Protein AF-A0A4Y2JSK6-F1 (afdb_monomer)

Nearest PDB structures (foldseek):
  2aze-assembly1_A  TM=5.749E-01  e=2.952E+00  Homo sapiens
  5tuv-assembly3_D  TM=6.558E-01  e=5.824E+00  Homo sapiens
  4d3h-assembly1_B  TM=2.217E-01  e=1.801E+00  Staphylococcus aureus

Structure (mmCIF, N/CA/C/O backbone):
data_AF-A0A4Y2JSK6-F1
#
_entry.id   AF-A0A4Y2JSK6-F1
#
loop_
_atom_site.group_PDB
_atom_site.id
_atom_site.type_symbol
_atom_site.label_atom_id
_atom_site.label_alt_id
_atom_site.label_comp_id
_atom_site.label_asym_id
_atom_site.label_entity_id
_atom_site.label_seq_id
_atom_site.pdbx_PDB_ins_code
_atom_site.Cartn_x
_atom_site.Cartn_y
_atom_site.Cartn_z
_atom_site.occupancy
_atom_site.B_iso_or_equiv
_atom_site.auth_seq_id
_atom_site.auth_comp_id
_atom_site.auth_asym_id
_atom_site.auth_atom_id
_atom_site.pdbx_PDB_model_num
ATOM 1 N N . MET A 1 1 ? -7.598 -7.785 37.582 1.00 74.69 1 MET A N 1
ATOM 2 C CA . MET A 1 1 ? -8.181 -8.513 36.433 1.00 74.69 1 MET A CA 1
ATOM 3 C C . MET A 1 1 ? -7.848 -7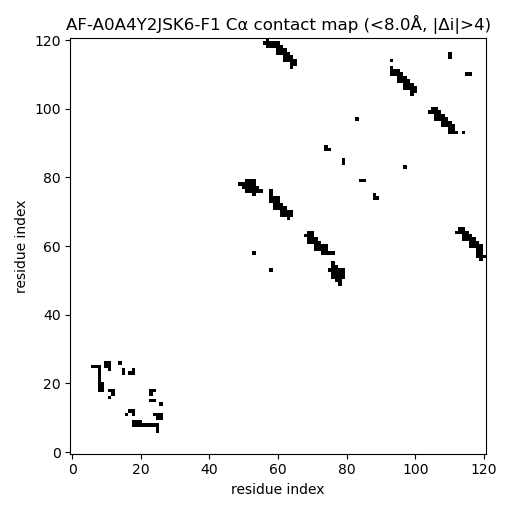.720 35.182 1.00 74.69 1 MET A C 1
ATOM 5 O O . MET A 1 1 ? -7.881 -6.502 35.267 1.00 74.69 1 MET A O 1
ATOM 9 N N . SER A 1 2 ? -7.473 -8.368 34.081 1.00 88.44 2 SER A N 1
ATOM 10 C CA . SER A 1 2 ? -7.207 -7.707 32.796 1.00 88.44 2 SER A CA 1
ATOM 11 C C . SER A 1 2 ? -8.174 -8.226 31.736 1.00 88.44 2 SER A C 1
ATOM 13 O O . SER A 1 2 ? -8.685 -9.341 31.845 1.00 88.44 2 SER A O 1
ATOM 15 N N . PHE A 1 3 ? -8.458 -7.400 30.737 1.00 93.25 3 PHE A N 1
ATOM 16 C CA . PHE A 1 3 ? -9.331 -7.730 29.615 1.00 93.25 3 PHE A CA 1
ATOM 17 C C . PHE A 1 3 ? -8.880 -6.948 28.377 1.00 93.25 3 PHE A C 1
ATOM 19 O O . PHE 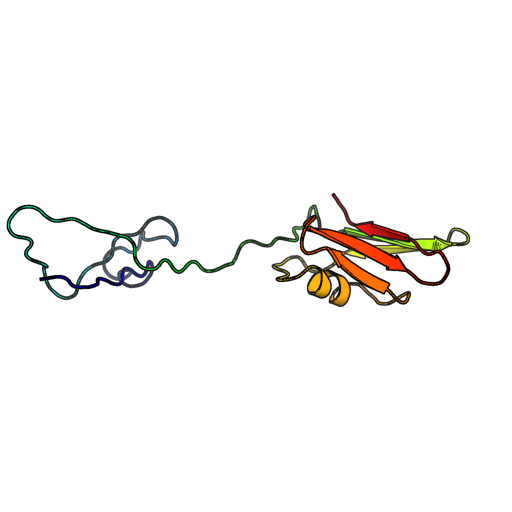A 1 3 ? -8.047 -6.046 28.472 1.00 93.25 3 PHE A O 1
ATOM 26 N N . TYR A 1 4 ? -9.431 -7.307 27.221 1.00 94.44 4 TYR A N 1
ATOM 27 C CA . TYR A 1 4 ? -9.135 -6.664 25.946 1.00 94.44 4 TYR A CA 1
ATOM 28 C C . TYR A 1 4 ? -10.376 -5.949 25.423 1.00 94.44 4 TYR A C 1
ATOM 30 O O . TYR A 1 4 ? -11.494 -6.441 25.576 1.00 94.44 4 TYR A O 1
ATOM 38 N N . ILE A 1 5 ? -10.159 -4.805 24.780 1.00 93.81 5 ILE A N 1
ATOM 39 C CA . ILE A 1 5 ? -11.175 -4.096 24.005 1.00 93.81 5 ILE A CA 1
ATOM 40 C C . ILE A 1 5 ? -10.680 -4.029 22.563 1.00 93.81 5 ILE A C 1
ATOM 42 O O . ILE A 1 5 ? -9.536 -3.650 22.316 1.00 93.81 5 ILE A O 1
ATOM 46 N N . THR A 1 6 ? -11.547 -4.370 21.613 1.00 94.19 6 THR A N 1
ATOM 47 C CA . THR A 1 6 ? -11.313 -4.121 20.188 1.00 94.19 6 THR A CA 1
ATOM 48 C C . THR A 1 6 ? -12.045 -2.848 19.787 1.00 94.19 6 THR A C 1
ATOM 50 O O . THR A 1 6 ? -13.257 -2.751 19.970 1.00 94.19 6 THR A O 1
ATOM 53 N N . CYS A 1 7 ? -11.314 -1.888 19.223 1.00 93.94 7 CYS A N 1
ATOM 54 C CA . CYS A 1 7 ? -11.847 -0.589 18.816 1.00 93.94 7 CYS A CA 1
ATOM 55 C C . CYS A 1 7 ? -11.748 -0.426 17.288 1.00 93.94 7 CYS A C 1
ATOM 57 O O . CYS A 1 7 ? -10.797 0.188 16.810 1.00 93.94 7 CYS A O 1
ATOM 59 N N . PRO A 1 8 ? -12.660 -1.014 16.492 1.00 93.56 8 PRO A N 1
ATOM 60 C CA . PRO A 1 8 ? -12.685 -0.786 15.050 1.00 93.56 8 PRO A CA 1
ATOM 61 C C . PRO A 1 8 ? -13.227 0.617 14.740 1.00 93.56 8 PRO A C 1
ATOM 63 O O . PRO A 1 8 ? -14.14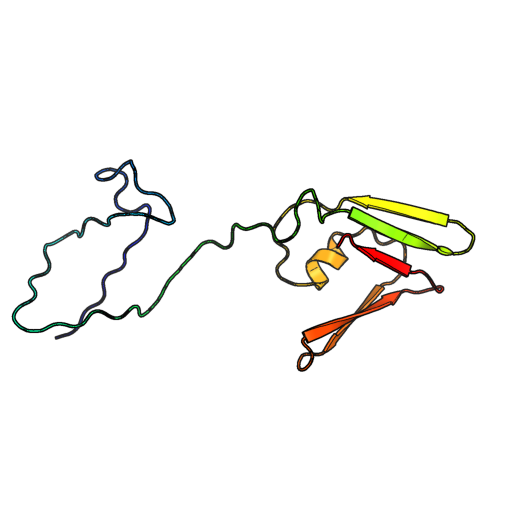1 1.101 15.415 1.00 93.56 8 PRO A O 1
ATOM 66 N N . SER A 1 9 ? -12.684 1.264 13.706 1.00 92.94 9 SER A N 1
ATOM 67 C CA . SER A 1 9 ? -13.055 2.636 13.330 1.00 92.94 9 SER A CA 1
ATOM 68 C C . SER A 1 9 ? -14.467 2.756 12.750 1.00 92.94 9 SER A C 1
ATOM 70 O O . SER A 1 9 ? -15.118 3.787 12.912 1.00 92.94 9 SER A O 1
ATOM 72 N N . ASP A 1 10 ? -14.962 1.698 12.112 1.00 92.31 10 ASP A N 1
ATOM 73 C CA . ASP A 1 10 ? -16.275 1.618 11.467 1.00 92.31 10 ASP A CA 1
ATOM 74 C C . ASP A 1 10 ? -17.363 0.982 12.352 1.00 92.31 10 ASP A C 1
ATOM 76 O O . ASP A 1 10 ? -18.552 1.102 12.059 1.00 92.31 10 ASP A O 1
ATOM 80 N N . GLY A 1 11 ? -16.995 0.366 13.479 1.00 92.75 11 GLY A N 1
ATOM 81 C CA . GLY A 1 11 ? -17.924 -0.387 14.332 1.00 92.75 11 GLY A CA 1
ATOM 82 C C . GLY A 1 11 ? -18.924 0.455 15.129 1.00 92.75 11 GLY A C 1
ATOM 83 O O . GLY A 1 11 ? -19.617 -0.068 15.997 1.00 92.75 11 GLY A O 1
ATOM 84 N N . SER A 1 12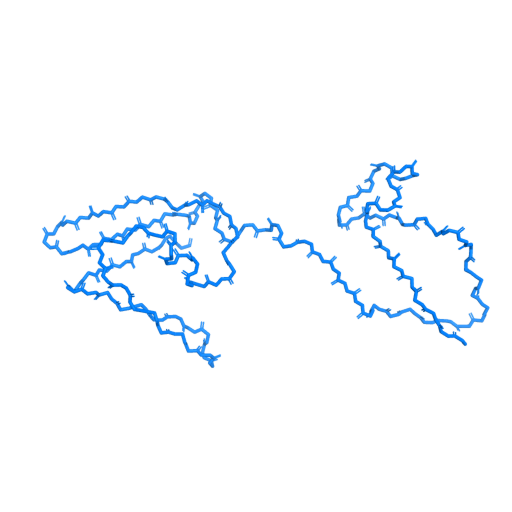 ? -18.984 1.768 14.915 1.00 95.69 12 SER A N 1
ATOM 85 C CA . SER A 1 12 ? -19.923 2.662 15.605 1.00 95.69 12 SER A CA 1
ATOM 86 C C . SER A 1 12 ? -20.497 3.748 14.704 1.00 95.69 12 SER A C 1
ATOM 88 O O . SER A 1 12 ? -20.993 4.742 15.221 1.00 95.69 12 SER A O 1
ATOM 90 N N . LEU A 1 13 ? -20.486 3.555 13.381 1.00 95.06 13 LEU A N 1
ATOM 91 C CA . LEU A 1 13 ? -21.009 4.533 12.416 1.00 95.06 13 LEU A CA 1
ATOM 92 C C . LEU A 1 13 ? -22.497 4.867 12.617 1.00 95.06 13 LEU A C 1
ATOM 94 O O . LEU A 1 13 ? -22.907 5.984 12.326 1.00 95.06 13 LEU A O 1
ATOM 98 N N . ASP A 1 14 ? -23.286 3.953 13.188 1.00 95.62 14 ASP A N 1
ATOM 99 C CA . ASP A 1 14 ? -24.693 4.214 13.535 1.00 95.62 14 ASP A CA 1
ATOM 100 C C . ASP A 1 14 ? -24.857 5.243 14.673 1.00 95.62 14 ASP A C 1
ATOM 102 O O . ASP A 1 14 ? -25.911 5.863 14.807 1.00 95.62 14 ASP A O 1
ATOM 106 N N . PHE A 1 15 ? -23.829 5.416 15.514 1.00 94.75 15 PHE A N 1
ATOM 107 C CA . PHE A 1 15 ? -23.834 6.324 16.672 1.00 94.75 15 PHE A CA 1
ATOM 108 C C . PHE A 1 15 ? -22.885 7.516 16.504 1.00 94.75 15 PHE A C 1
ATOM 110 O O . PHE A 1 15 ? -23.148 8.579 17.059 1.00 94.75 15 PHE A O 1
ATOM 117 N N . HIS A 1 16 ? -21.817 7.328 15.731 1.00 95.25 16 HIS A N 1
ATOM 118 C CA . HIS A 1 16 ? -20.792 8.305 15.379 1.00 95.25 16 HIS A CA 1
ATOM 119 C C . HIS A 1 16 ? -20.585 8.308 13.855 1.00 95.25 16 HIS A C 1
ATOM 121 O O . HIS A 1 16 ? -19.583 7.771 13.365 1.00 95.25 16 HIS A O 1
ATOM 127 N N . PRO A 1 17 ? -21.537 8.859 13.072 1.00 95.69 17 PRO A N 1
ATOM 128 C CA . PRO A 1 17 ? -21.450 8.879 11.609 1.00 95.69 17 PRO A CA 1
ATOM 129 C C . PRO A 1 17 ? -20.240 9.656 11.069 1.00 95.69 17 PRO A C 1
ATOM 131 O O . PRO A 1 17 ? -19.851 9.479 9.918 1.00 95.69 17 PRO A O 1
ATOM 134 N N . GLU A 1 18 ? -19.653 10.529 11.888 1.00 96.81 18 GLU A N 1
ATOM 135 C CA . GLU A 1 18 ? -18.465 11.329 11.593 1.00 96.81 18 GLU A CA 1
ATOM 136 C C . GLU A 1 18 ? -17.141 10.563 11.717 1.00 96.81 18 GLU A C 1
ATOM 138 O O . GLU A 1 18 ? -16.092 11.110 11.366 1.00 96.81 18 GLU A O 1
ATOM 143 N N . ASN A 1 19 ? -17.165 9.325 12.224 1.00 96.31 19 ASN A N 1
ATOM 144 C CA . ASN A 1 19 ? -15.958 8.525 12.385 1.00 96.31 19 ASN A CA 1
ATOM 145 C C . ASN A 1 19 ? -15.201 8.385 11.057 1.00 96.31 19 ASN A C 1
ATOM 147 O O . ASN A 1 19 ? -15.755 8.069 10.003 1.00 96.31 19 ASN A O 1
ATOM 151 N N . THR A 1 20 ? -13.887 8.558 11.135 1.00 91.88 20 THR A N 1
ATOM 152 C CA . THR A 1 20 ? -12.950 8.319 10.036 1.00 91.88 20 THR A CA 1
ATOM 153 C C . THR A 1 20 ? -11.968 7.220 10.424 1.00 91.88 20 THR A C 1
ATOM 155 O O . THR A 1 20 ? -11.843 6.857 11.592 1.00 91.88 20 THR A O 1
ATOM 158 N N . LEU A 1 21 ? -11.195 6.718 9.459 1.00 88.19 21 LEU A N 1
ATOM 159 C CA . LEU A 1 21 ? -10.169 5.708 9.733 1.00 88.19 21 LEU A CA 1
ATOM 160 C C . LEU A 1 21 ? -9.137 6.161 10.786 1.00 88.19 21 LEU A C 1
ATOM 162 O O . LEU A 1 21 ? -8.651 5.340 11.558 1.00 88.19 21 LEU A O 1
ATOM 166 N N . SER A 1 22 ? -8.793 7.452 10.814 1.00 88.75 22 SER A N 1
ATOM 167 C CA . SER A 1 22 ? -7.751 8.015 11.685 1.00 88.75 22 SER A CA 1
ATOM 168 C C . SER A 1 22 ? -8.281 8.735 12.927 1.00 88.75 22 SER A C 1
ATOM 170 O O . SER A 1 22 ? -7.489 9.122 13.782 1.00 88.75 22 SER A O 1
ATOM 172 N N . HIS A 1 23 ? -9.591 8.958 13.022 1.00 93.19 23 HIS A N 1
ATOM 173 C CA . HIS A 1 23 ? -10.220 9.654 14.141 1.00 93.19 23 HIS A CA 1
ATOM 174 C C . HIS A 1 23 ? -11.627 9.105 14.345 1.00 93.19 23 HIS A C 1
ATOM 176 O O . HIS A 1 23 ? -12.499 9.337 13.505 1.00 93.19 23 HIS A O 1
ATOM 182 N N . TYR A 1 24 ? -11.823 8.353 15.425 1.00 95.06 24 TYR A N 1
ATOM 183 C CA . TYR A 1 24 ? -13.074 7.656 15.681 1.00 95.06 24 TYR A CA 1
ATOM 184 C C . TYR A 1 24 ? -13.327 7.436 17.173 1.00 95.06 24 TYR A C 1
ATOM 186 O O . TYR A 1 24 ? -12.396 7.373 17.979 1.00 95.06 24 TYR A O 1
ATOM 194 N N . PHE A 1 25 ? -14.601 7.252 17.506 1.00 95.50 25 PHE A N 1
ATOM 195 C CA . PHE A 1 25 ? -15.073 6.764 18.797 1.00 95.50 25 PHE A CA 1
ATOM 196 C C . PHE A 1 25 ? -15.721 5.386 18.629 1.00 95.50 25 PHE A C 1
ATOM 198 O O . PHE A 1 25 ? -16.498 5.168 17.698 1.00 95.50 25 PHE A O 1
ATOM 205 N N . THR A 1 26 ? -15.428 4.454 19.538 1.00 94.38 26 THR A N 1
ATOM 206 C CA . THR A 1 26 ? -16.060 3.126 19.567 1.00 94.38 26 THR A CA 1
ATOM 207 C C . THR A 1 26 ? -17.042 3.048 20.732 1.00 94.38 26 THR A C 1
ATOM 209 O O . THR A 1 26 ? -16.668 3.229 21.892 1.00 94.38 26 THR A O 1
ATOM 212 N N . LYS A 1 27 ? -18.300 2.722 20.437 1.00 94.19 27 LYS A N 1
ATOM 213 C CA . LYS A 1 27 ? -19.319 2.405 21.434 1.00 94.19 27 LYS A CA 1
ATOM 214 C C . LYS A 1 27 ? -19.166 0.957 21.892 1.00 94.19 27 LYS A C 1
ATOM 216 O O . LYS A 1 27 ? -19.309 0.028 21.102 1.00 94.19 27 LYS A O 1
ATOM 221 N N . LEU A 1 28 ? -18.922 0.767 23.185 1.00 93.88 28 LEU A N 1
ATOM 222 C CA . LEU A 1 28 ? -18.841 -0.564 23.783 1.00 93.88 28 LEU A CA 1
ATOM 223 C C . LEU A 1 28 ? -20.244 -1.162 23.998 1.00 93.88 28 LEU A C 1
ATOM 225 O O . LEU A 1 28 ? -21.178 -0.419 24.313 1.00 93.88 28 LEU A O 1
ATOM 229 N N . PRO A 1 29 ? -20.410 -2.494 23.871 1.00 91.88 29 PRO A N 1
ATOM 230 C CA . PRO A 1 29 ? -21.699 -3.158 24.087 1.00 91.88 29 PRO A CA 1
ATOM 231 C C . PRO A 1 29 ? -22.169 -3.080 25.546 1.00 91.88 29 PRO A C 1
ATOM 233 O O . PRO A 1 29 ? -23.369 -3.063 25.809 1.00 91.88 29 PRO A O 1
ATOM 236 N N . SER A 1 30 ? -21.230 -3.003 26.489 1.00 92.50 30 SER A N 1
ATOM 237 C CA . SER A 1 30 ? -21.491 -2.812 27.913 1.00 92.50 30 SER A CA 1
ATOM 238 C C . SER A 1 30 ? -20.508 -1.799 28.502 1.00 92.50 30 SER A C 1
ATOM 240 O O . SER A 1 30 ? -19.350 -1.765 28.071 1.00 92.50 30 SER A O 1
ATOM 242 N N . PRO A 1 31 ? -20.922 -1.007 29.506 1.00 92.12 31 PRO A N 1
ATOM 243 C CA . PRO A 1 31 ? -20.001 -0.178 30.270 1.00 92.12 31 PRO A CA 1
ATOM 244 C C . PRO A 1 31 ? -18.906 -1.027 30.915 1.00 92.12 31 PRO A C 1
ATOM 246 O O . PRO A 1 31 ? -19.159 -2.141 31.377 1.00 92.12 31 PRO A O 1
ATOM 249 N N . VAL A 1 32 ? -17.697 -0.483 30.954 1.00 91.81 32 VAL A N 1
ATOM 250 C CA . VAL A 1 32 ? -16.565 -1.075 31.663 1.00 91.81 32 VAL A CA 1
ATOM 251 C C . VAL A 1 32 ? -16.367 -0.274 32.940 1.00 91.81 32 VAL A C 1
ATOM 253 O O . VAL A 1 32 ? -16.139 0.932 32.875 1.00 91.81 32 VAL A O 1
ATOM 256 N N . ASP A 1 33 ? -16.467 -0.942 34.084 1.00 92.00 33 ASP A N 1
ATOM 257 C CA . ASP A 1 33 ? -16.231 -0.324 35.386 1.00 92.00 33 ASP A CA 1
ATOM 258 C C . ASP A 1 33 ? -14.768 -0.534 35.799 1.00 92.00 33 ASP A C 1
ATOM 260 O O . ASP A 1 33 ? -14.308 -1.669 35.959 1.00 92.00 33 ASP A O 1
ATOM 264 N N . LEU A 1 34 ? -14.019 0.564 35.910 1.00 92.00 34 LEU A N 1
ATOM 265 C CA . LEU A 1 34 ? -12.604 0.571 36.273 1.00 92.00 34 LEU A CA 1
ATOM 266 C C . LEU A 1 34 ? -12.453 1.192 37.663 1.00 92.00 34 LEU A C 1
ATOM 268 O O . LEU A 1 34 ? -12.484 2.4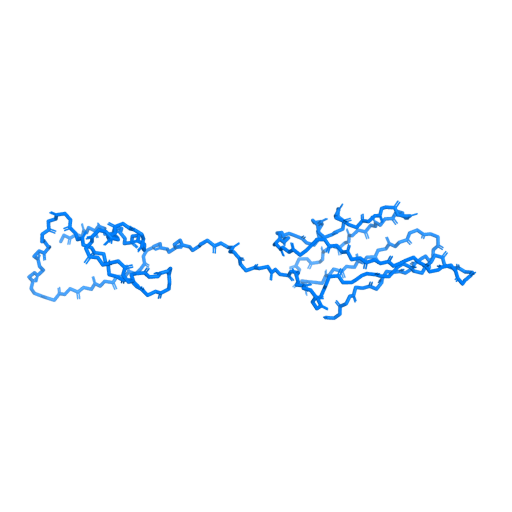11 37.823 1.00 92.00 34 LEU A O 1
ATOM 272 N N . THR A 1 35 ? -12.274 0.347 38.676 1.00 91.81 35 THR A N 1
ATOM 273 C CA . THR A 1 35 ? -12.091 0.776 40.068 1.00 91.81 35 THR A CA 1
ATOM 274 C C . THR A 1 35 ? -10.610 0.913 40.421 1.00 91.81 35 THR A C 1
ATOM 276 O O . THR A 1 35 ? -9.849 -0.035 40.226 1.00 91.81 35 THR A O 1
ATOM 279 N N . GLY A 1 36 ? -10.217 2.034 41.033 1.00 92.12 36 GLY A N 1
ATOM 280 C CA . GLY A 1 36 ? -8.835 2.282 41.461 1.00 92.12 36 GLY A CA 1
ATOM 281 C C . GLY A 1 36 ? -7.932 2.775 40.327 1.00 92.12 36 GLY A C 1
ATOM 282 O O . GLY A 1 36 ? -8.401 3.411 39.385 1.00 92.12 36 GLY A O 1
ATOM 283 N N . GLU A 1 37 ? -6.632 2.509 40.438 1.00 94.62 37 GLU A N 1
ATOM 284 C CA . GLU A 1 37 ? -5.662 2.840 39.391 1.00 94.62 37 GLU A CA 1
ATOM 285 C C . GLU A 1 37 ? -5.658 1.766 38.304 1.00 94.62 37 GLU A C 1
ATOM 287 O O . GLU A 1 37 ? -5.682 0.565 38.582 1.00 94.62 37 GLU A O 1
ATOM 292 N N . TRP A 1 38 ? -5.623 2.210 37.053 1.00 94.31 38 TRP A N 1
ATOM 293 C CA . TRP A 1 38 ? -5.628 1.343 35.887 1.00 94.31 38 TRP A CA 1
ATOM 294 C C . TRP A 1 38 ? -4.634 1.845 34.845 1.00 94.31 38 TRP A C 1
ATOM 296 O O . TRP A 1 38 ? -4.306 3.029 34.783 1.00 94.31 38 TRP A O 1
ATOM 306 N N . GLU A 1 39 ? -4.177 0.922 34.006 1.00 95.06 39 GLU A N 1
ATOM 307 C CA . GLU A 1 39 ? -3.297 1.185 32.874 1.00 95.06 39 GLU A CA 1
ATOM 308 C C . GLU A 1 39 ? -3.932 0.610 31.608 1.00 95.06 39 GLU A C 1
ATOM 310 O O . GLU A 1 39 ? -4.581 -0.439 31.639 1.00 95.06 39 GLU A O 1
ATOM 315 N N . VAL A 1 40 ? -3.743 1.303 30.487 1.00 93.94 40 VAL A N 1
ATOM 316 C CA . VAL A 1 40 ? -4.158 0.840 29.163 1.00 93.94 40 VAL A CA 1
ATOM 317 C C . VAL A 1 40 ? -2.929 0.787 28.270 1.00 93.94 40 VAL A C 1
ATOM 319 O O . VAL A 1 40 ? -2.224 1.780 28.109 1.00 93.94 40 VAL A O 1
ATOM 322 N N . GLY A 1 41 ? -2.707 -0.375 27.662 1.00 94.81 41 GLY A N 1
ATOM 323 C CA . GLY A 1 41 ? -1.667 -0.593 26.665 1.00 94.81 41 GLY A CA 1
ATOM 324 C C . GLY A 1 41 ? -2.271 -1.005 25.328 1.00 94.81 41 GLY A C 1
ATOM 325 O O . GLY A 1 41 ? -3.243 -1.761 25.280 1.00 94.81 41 GLY A O 1
ATOM 326 N N . ILE A 1 42 ? -1.677 -0.531 24.231 1.00 95.12 42 ILE A N 1
ATOM 327 C CA . ILE A 1 42 ? -2.017 -1.014 22.890 1.00 95.12 42 ILE A CA 1
ATOM 328 C C . ILE A 1 42 ? -1.303 -2.344 22.672 1.00 95.12 42 ILE A C 1
ATOM 330 O O . ILE A 1 42 ? -0.076 -2.409 22.695 1.00 95.12 42 ILE A O 1
ATOM 334 N N . VAL A 1 43 ? -2.084 -3.399 22.460 1.00 94.94 43 VAL A N 1
ATOM 335 C CA . VAL A 1 43 ? -1.565 -4.759 22.244 1.00 94.94 43 VAL A CA 1
ATOM 336 C C . VAL A 1 43 ? -1.478 -5.083 20.756 1.00 94.94 43 VAL A C 1
ATOM 338 O O . VAL A 1 43 ? -0.535 -5.734 20.316 1.00 94.94 43 VAL A O 1
ATOM 341 N N . GLU A 1 44 ? -2.431 -4.586 19.971 1.00 93.88 44 GLU A N 1
ATOM 342 C CA . GLU A 1 44 ? -2.478 -4.748 18.524 1.00 93.88 44 GLU A CA 1
ATOM 343 C C . GLU A 1 44 ? -3.078 -3.492 17.886 1.00 93.88 44 GLU A C 1
ATOM 345 O O . GLU A 1 44 ? -3.962 -2.850 18.455 1.00 93.88 44 GLU A O 1
ATOM 350 N N . PHE A 1 45 ? -2.590 -3.140 16.697 1.00 90.12 45 PHE A N 1
ATOM 351 C CA . PHE A 1 45 ? -3.156 -2.083 15.870 1.00 90.12 45 PHE A CA 1
ATOM 352 C C . PHE A 1 45 ? -3.194 -2.548 14.417 1.00 90.12 45 PHE A C 1
ATOM 354 O O . PHE A 1 45 ? -2.168 -2.923 13.846 1.00 90.12 45 PHE A O 1
ATOM 361 N N . ILE A 1 46 ? -4.383 -2.505 13.818 1.00 86.75 46 ILE A N 1
ATOM 362 C CA . ILE A 1 46 ? -4.615 -2.881 12.426 1.00 86.75 46 ILE A CA 1
ATOM 363 C C . ILE A 1 46 ? -4.951 -1.608 11.661 1.00 86.75 46 ILE A C 1
ATOM 365 O O . ILE A 1 46 ? -5.912 -0.916 11.985 1.00 86.75 46 ILE A O 1
ATOM 369 N N . TYR A 1 47 ? -4.175 -1.318 10.621 1.00 84.06 47 TYR A N 1
ATOM 370 C CA . TYR A 1 47 ? -4.489 -0.256 9.675 1.00 84.06 47 TYR A CA 1
ATOM 371 C C . TYR A 1 47 ? -4.438 -0.803 8.247 1.00 84.06 47 TYR A C 1
ATOM 373 O O . TYR A 1 47 ? -3.530 -1.571 7.905 1.00 84.06 47 TYR A O 1
ATOM 381 N N . PRO A 1 48 ? -5.394 -0.430 7.385 1.00 76.62 48 PRO A N 1
ATOM 382 C CA . PRO A 1 48 ? -5.361 -0.829 5.993 1.00 76.62 48 PRO A CA 1
ATOM 383 C C . PRO A 1 48 ? -4.217 -0.093 5.277 1.00 76.62 48 PRO A C 1
ATOM 385 O O . PRO A 1 48 ? -4.096 1.133 5.333 1.00 76.62 48 PRO A O 1
ATOM 388 N N . ARG A 1 49 ? -3.361 -0.848 4.581 1.00 68.62 49 ARG A N 1
ATOM 389 C CA . ARG A 1 49 ? -2.246 -0.321 3.777 1.00 68.62 49 ARG A CA 1
ATOM 390 C C . ARG A 1 49 ? -2.761 0.245 2.444 1.00 68.62 49 ARG A C 1
ATOM 392 O O . ARG A 1 49 ? -2.548 -0.350 1.396 1.00 68.62 49 ARG A O 1
ATOM 399 N N . MET A 1 50 ? -3.475 1.373 2.487 1.00 69.31 50 MET A N 1
ATOM 400 C CA . MET A 1 50 ? -4.082 1.995 1.292 1.00 69.31 50 MET A CA 1
ATOM 401 C C . MET A 1 50 ? -3.209 3.063 0.622 1.00 69.31 50 MET A C 1
ATOM 403 O O . MET A 1 50 ? -3.567 3.575 -0.438 1.00 69.31 50 MET A O 1
ATOM 407 N N . TRP A 1 51 ? -2.073 3.430 1.217 1.00 80.00 51 TRP A N 1
ATOM 408 C CA . TRP A 1 51 ? -1.193 4.425 0.611 1.00 80.00 51 TRP A CA 1
ATOM 409 C C . TRP A 1 51 ? -0.457 3.828 -0.579 1.00 80.00 51 TRP A C 1
ATOM 411 O O . TRP A 1 51 ? 0.339 2.902 -0.436 1.00 80.00 51 TRP A O 1
ATOM 421 N N . SER A 1 52 ? -0.724 4.381 -1.760 1.00 88.00 52 SER A N 1
ATOM 422 C CA . SER A 1 52 ? 0.013 4.033 -2.968 1.00 88.00 52 SER A CA 1
ATOM 423 C C . SER A 1 52 ? 1.467 4.459 -2.805 1.00 88.00 52 SER A C 1
ATOM 425 O O . SER A 1 52 ? 1.743 5.628 -2.544 1.00 88.00 52 SER A O 1
ATOM 427 N N . ASN A 1 53 ? 2.394 3.516 -2.952 1.00 89.81 53 ASN A N 1
ATOM 428 C CA . ASN A 1 53 ? 3.826 3.820 -2.975 1.00 89.81 53 ASN A CA 1
ATOM 429 C C . ASN A 1 53 ? 4.323 4.175 -4.384 1.00 89.81 53 ASN A C 1
ATOM 431 O O . ASN A 1 53 ? 5.451 4.636 -4.535 1.00 89.81 53 ASN A O 1
ATOM 435 N N . VAL A 1 54 ? 3.469 4.009 -5.395 1.00 92.62 54 VAL A N 1
ATOM 436 C CA . VAL A 1 54 ? 3.659 4.518 -6.751 1.00 92.62 54 VAL A CA 1
ATOM 437 C C . VAL A 1 54 ? 2.495 5.448 -7.082 1.00 92.62 54 VAL A C 1
ATOM 439 O O . VAL A 1 54 ? 1.337 5.022 -7.109 1.00 92.62 54 VAL A O 1
ATOM 442 N N . THR A 1 55 ? 2.801 6.720 -7.329 1.00 93.12 55 THR A N 1
ATOM 443 C CA . THR A 1 55 ? 1.828 7.782 -7.620 1.00 93.12 55 THR A CA 1
ATOM 444 C C . THR A 1 55 ? 1.944 8.239 -9.073 1.00 93.12 55 THR A C 1
ATOM 446 O O . THR A 1 55 ? 2.821 7.796 -9.810 1.00 93.12 55 THR A O 1
ATOM 449 N N . ASN A 1 56 ? 1.085 9.168 -9.500 1.00 93.00 56 ASN A N 1
ATOM 450 C CA . ASN A 1 56 ? 1.197 9.771 -10.833 1.00 93.00 56 ASN A CA 1
ATOM 451 C C . ASN A 1 56 ? 2.521 10.524 -11.047 1.00 93.00 56 ASN A C 1
ATOM 453 O O . ASN A 1 56 ? 2.897 10.759 -12.195 1.00 93.00 56 ASN A O 1
ATOM 457 N N . ASP A 1 57 ? 3.222 10.889 -9.976 1.00 92.62 57 ASP A N 1
ATOM 458 C CA . ASP A 1 57 ? 4.499 11.594 -10.063 1.00 92.62 57 ASP A CA 1
ATOM 459 C C . ASP A 1 57 ? 5.678 10.613 -10.142 1.00 92.62 57 ASP A C 1
ATOM 461 O O . ASP A 1 57 ? 6.689 10.925 -10.764 1.00 92.62 57 ASP A O 1
ATOM 465 N N . SER A 1 58 ? 5.515 9.397 -9.601 1.00 92.75 58 SER A N 1
ATOM 466 C CA . SER A 1 58 ? 6.567 8.376 -9.511 1.00 92.75 58 SER A CA 1
ATOM 467 C C . SER A 1 58 ? 6.330 7.116 -10.359 1.00 92.75 58 SER A C 1
ATOM 469 O O . SER A 1 58 ? 7.074 6.142 -10.234 1.00 92.75 58 SER A O 1
ATOM 471 N N . ASN A 1 59 ? 5.328 7.100 -11.247 1.00 95.19 59 ASN A N 1
ATOM 472 C CA . ASN A 1 59 ? 5.000 5.921 -12.062 1.00 95.19 59 ASN A CA 1
ATOM 473 C C . ASN A 1 59 ? 5.661 5.867 -13.447 1.00 95.19 59 ASN A C 1
ATOM 475 O O . ASN A 1 59 ? 5.307 4.989 -14.239 1.00 95.19 59 ASN A O 1
ATOM 479 N N . TYR A 1 60 ? 6.580 6.776 -13.776 1.00 96.31 60 TYR A N 1
ATOM 480 C CA . TYR A 1 60 ? 7.238 6.793 -15.083 1.00 96.31 60 TYR A CA 1
ATOM 481 C C . TYR A 1 60 ? 8.448 5.852 -15.119 1.00 96.31 60 TYR A C 1
ATOM 483 O O . TYR A 1 60 ? 9.227 5.762 -14.168 1.00 96.31 60 TYR A O 1
ATOM 491 N N . TYR A 1 61 ? 8.637 5.177 -16.251 1.00 94.56 61 TYR A N 1
ATOM 492 C CA . TYR A 1 61 ? 9.831 4.379 -16.514 1.00 94.56 61 TYR A CA 1
ATOM 493 C C . TYR A 1 61 ? 10.392 4.656 -17.908 1.00 94.56 61 TYR A C 1
ATOM 495 O O . TYR A 1 61 ? 9.666 5.002 -18.844 1.00 94.56 61 TYR A O 1
ATOM 503 N N . GLU A 1 62 ? 11.688 4.404 -18.065 1.00 94.81 62 GLU A N 1
ATOM 504 C CA . GLU A 1 62 ? 12.389 4.491 -19.339 1.00 94.81 62 GLU A CA 1
ATOM 505 C C . GLU A 1 62 ? 13.429 3.374 -19.476 1.00 94.81 62 GLU A C 1
ATOM 507 O O . GLU A 1 62 ? 14.333 3.237 -18.653 1.00 94.81 62 GLU A O 1
ATOM 512 N N . TYR A 1 63 ? 13.307 2.588 -20.542 1.00 93.75 63 TYR A N 1
ATOM 513 C CA . TYR A 1 63 ? 14.311 1.637 -20.996 1.00 93.75 63 TYR A CA 1
ATOM 514 C C . TYR A 1 63 ? 15.148 2.263 -22.106 1.00 93.75 63 TYR A C 1
ATOM 516 O O . TYR A 1 63 ? 14.620 2.596 -23.168 1.00 93.75 63 TYR A O 1
ATOM 524 N N . ASN A 1 64 ? 16.461 2.321 -21.907 1.00 93.50 64 ASN A N 1
ATOM 525 C CA . ASN A 1 64 ? 17.413 2.541 -22.988 1.00 93.50 64 ASN A CA 1
ATOM 526 C C . ASN A 1 64 ? 17.948 1.177 -23.435 1.00 93.50 64 ASN A C 1
ATOM 528 O O . ASN A 1 64 ? 18.629 0.494 -22.672 1.00 93.50 64 ASN A O 1
ATOM 532 N N . LEU A 1 65 ? 17.606 0.765 -24.656 1.00 91.69 65 LEU A N 1
ATOM 533 C CA . LEU A 1 65 ? 17.964 -0.542 -25.217 1.00 91.69 65 LEU A CA 1
ATOM 534 C C . LEU A 1 65 ? 19.289 -0.516 -25.999 1.00 91.69 65 LEU A C 1
ATOM 536 O O . LEU A 1 65 ? 19.662 -1.522 -26.600 1.00 91.69 65 LEU A O 1
ATOM 540 N N . GLY A 1 66 ? 19.994 0.619 -25.996 1.00 87.88 66 GLY A N 1
ATOM 541 C CA . GLY A 1 66 ? 21.169 0.860 -26.828 1.00 87.88 66 GLY A CA 1
ATOM 542 C C . GLY A 1 66 ? 20.813 1.378 -28.225 1.00 87.88 66 GLY A C 1
ATOM 543 O O . GLY A 1 66 ? 19.655 1.380 -28.642 1.00 87.88 66 GLY A O 1
ATOM 544 N N . ASN A 1 67 ? 21.829 1.855 -28.954 1.00 85.56 67 ASN A N 1
ATOM 545 C CA . ASN A 1 67 ? 21.715 2.353 -30.336 1.00 85.56 67 ASN A CA 1
ATOM 546 C C . ASN A 1 67 ? 20.639 3.444 -30.540 1.00 85.56 67 ASN A C 1
ATOM 548 O O . ASN A 1 67 ? 20.024 3.522 -31.599 1.00 85.56 67 ASN A O 1
ATOM 552 N N . GLY A 1 68 ? 20.386 4.267 -29.517 1.00 86.31 68 GLY A N 1
ATOM 553 C CA . GLY A 1 68 ? 19.375 5.331 -29.557 1.00 86.31 68 GLY A CA 1
ATOM 554 C C . GLY A 1 68 ? 17.924 4.856 -29.409 1.00 86.31 68 GLY A C 1
ATOM 555 O O . GLY A 1 68 ? 17.012 5.675 -29.488 1.00 86.31 68 GLY A O 1
ATOM 556 N N . VAL A 1 69 ? 17.683 3.562 -29.172 1.00 92.38 69 VAL A N 1
ATOM 557 C CA . VAL A 1 69 ? 16.331 3.024 -28.989 1.00 92.38 69 VAL A CA 1
ATOM 558 C C . VAL A 1 69 ? 15.894 3.199 -27.537 1.00 92.38 69 VAL A C 1
ATOM 560 O O . VAL A 1 69 ? 16.377 2.506 -26.638 1.00 92.38 69 VAL A O 1
ATOM 563 N N . ILE A 1 70 ? 14.937 4.100 -27.321 1.00 94.19 70 ILE A N 1
ATOM 564 C CA . ILE A 1 70 ? 14.332 4.369 -26.014 1.00 94.19 70 ILE A CA 1
ATOM 565 C C . ILE A 1 70 ? 12.872 3.909 -26.027 1.00 94.19 70 ILE A C 1
ATOM 567 O O . ILE A 1 70 ? 12.126 4.198 -26.963 1.00 94.19 70 ILE A O 1
ATOM 571 N N . LYS A 1 71 ? 12.459 3.187 -24.983 1.00 94.50 71 LYS A N 1
ATOM 572 C CA . LYS A 1 71 ? 11.059 2.826 -24.731 1.00 94.50 71 LYS A CA 1
ATOM 573 C C . LYS A 1 71 ? 10.653 3.294 -23.347 1.00 94.50 71 LYS A C 1
ATOM 575 O O . LYS A 1 71 ? 11.243 2.863 -22.362 1.00 94.50 71 LYS A O 1
ATOM 580 N N . SER A 1 72 ? 9.612 4.103 -23.262 1.00 94.88 72 SER A N 1
ATOM 581 C CA . SER A 1 72 ? 9.108 4.619 -21.995 1.00 94.88 72 SER A CA 1
ATOM 582 C C . SER A 1 72 ? 7.607 4.425 -21.856 1.00 94.88 72 SER A C 1
ATOM 584 O O . SER A 1 72 ? 6.920 4.001 -22.789 1.00 94.88 72 SER A O 1
ATOM 586 N N . GLY A 1 73 ? 7.110 4.677 -20.653 1.00 94.88 73 GLY A N 1
ATOM 587 C CA . GLY A 1 73 ? 5.697 4.576 -20.341 1.00 94.88 73 GLY A CA 1
ATOM 588 C C . GLY A 1 73 ? 5.443 4.815 -18.866 1.00 94.88 73 GLY A C 1
ATOM 589 O O . GLY A 1 73 ? 6.285 5.356 -18.147 1.00 94.88 73 GLY A O 1
ATOM 590 N N . ARG A 1 74 ? 4.256 4.408 -18.424 1.00 95.94 74 ARG A N 1
ATOM 591 C CA . ARG A 1 74 ? 3.842 4.497 -17.028 1.00 95.94 74 ARG A CA 1
ATOM 592 C C . ARG A 1 74 ? 3.332 3.149 -16.546 1.00 95.94 74 ARG A C 1
ATOM 594 O O . ARG A 1 74 ? 2.619 2.470 -17.283 1.00 95.94 74 ARG A O 1
ATOM 601 N N . ILE A 1 75 ? 3.697 2.772 -15.325 1.00 95.44 75 ILE A N 1
ATOM 602 C CA . ILE A 1 75 ? 3.052 1.657 -14.622 1.00 95.44 75 ILE A CA 1
ATOM 603 C C . ILE A 1 75 ? 1.774 2.146 -13.933 1.00 95.44 75 ILE A C 1
ATOM 605 O O . ILE A 1 75 ? 1.575 3.347 -13.734 1.00 95.44 75 ILE A O 1
ATOM 609 N N . ALA A 1 76 ? 0.888 1.220 -13.573 1.00 94.94 76 ALA A N 1
ATOM 610 C CA . ALA A 1 76 ? -0.307 1.568 -12.816 1.00 94.94 76 ALA A CA 1
ATOM 611 C C . ALA A 1 76 ? 0.077 2.168 -11.453 1.00 94.94 76 ALA A C 1
ATOM 613 O O . ALA A 1 76 ? 0.975 1.664 -10.776 1.00 94.94 76 ALA A O 1
ATOM 614 N N . CYS A 1 77 ? -0.607 3.233 -11.046 1.00 93.81 77 CYS A N 1
ATOM 615 C CA . CYS A 1 77 ? -0.484 3.755 -9.688 1.00 93.81 77 CYS A CA 1
ATOM 616 C C . CYS A 1 77 ? -1.087 2.757 -8.701 1.00 93.81 77 CYS A C 1
ATOM 618 O O . CYS A 1 77 ? -2.072 2.086 -9.014 1.00 93.81 77 CYS A O 1
ATOM 620 N N . GLY A 1 78 ? -0.504 2.664 -7.511 1.00 92.31 78 GLY A N 1
ATOM 621 C CA . GLY A 1 78 ? -0.978 1.727 -6.506 1.00 92.31 78 GLY A CA 1
ATOM 622 C C . GLY A 1 78 ? 0.068 1.380 -5.464 1.00 92.31 78 GLY A C 1
ATOM 623 O O . GLY A 1 78 ? 1.105 2.036 -5.333 1.00 92.31 78 GLY A O 1
ATOM 624 N N . TYR A 1 79 ? -0.245 0.338 -4.703 1.00 90.69 79 TYR A N 1
ATOM 625 C CA . TYR A 1 79 ? 0.653 -0.242 -3.720 1.00 90.69 79 TYR A CA 1
ATOM 626 C C . TYR A 1 79 ? 1.323 -1.494 -4.286 1.00 90.69 79 TYR A C 1
ATOM 628 O O . TYR A 1 79 ? 0.653 -2.452 -4.667 1.00 90.69 79 TYR A O 1
ATOM 636 N N . TYR A 1 80 ? 2.650 -1.480 -4.300 1.00 90.88 80 TYR A N 1
ATOM 637 C CA . TYR A 1 80 ? 3.501 -2.605 -4.670 1.00 90.88 80 TYR A CA 1
ATOM 638 C C . TYR A 1 80 ? 4.238 -3.090 -3.422 1.00 90.88 80 TYR A C 1
ATOM 640 O O . TYR A 1 80 ? 5.040 -2.348 -2.858 1.00 90.88 80 TYR A O 1
ATOM 648 N N . GLU A 1 81 ? 3.962 -4.308 -2.956 1.00 87.75 81 GLU A N 1
ATOM 649 C CA . GLU A 1 81 ? 4.474 -4.788 -1.664 1.00 87.75 81 GLU A CA 1
ATOM 650 C C . GLU A 1 81 ? 6.000 -4.956 -1.663 1.00 87.75 81 GLU A C 1
ATOM 652 O O . GLU A 1 81 ? 6.677 -4.667 -0.673 1.00 87.75 81 GLU A O 1
ATOM 657 N N . THR A 1 82 ? 6.557 -5.378 -2.794 1.00 87.50 82 THR A N 1
ATOM 658 C CA . THR A 1 82 ? 7.984 -5.619 -2.971 1.00 87.50 82 THR A CA 1
ATOM 659 C C . THR A 1 82 ? 8.518 -4.928 -4.229 1.00 87.50 82 THR A C 1
ATOM 661 O O . THR A 1 82 ? 7.781 -4.702 -5.190 1.00 87.50 82 THR A O 1
ATOM 664 N N . PRO A 1 83 ? 9.837 -4.662 -4.310 1.00 86.75 83 PRO A N 1
ATOM 665 C CA . PRO A 1 83 ? 10.450 -4.186 -5.551 1.00 86.75 83 PRO A CA 1
ATOM 666 C C . PRO A 1 83 ? 10.229 -5.127 -6.749 1.00 86.75 83 PRO A C 1
ATOM 668 O O . PRO A 1 83 ? 10.259 -4.684 -7.893 1.00 86.75 83 PRO A O 1
ATOM 671 N N . ILE A 1 84 ? 9.995 -6.422 -6.503 1.00 88.12 84 ILE A N 1
ATOM 672 C CA . ILE A 1 84 ? 9.703 -7.408 -7.553 1.00 88.12 84 ILE A CA 1
ATOM 673 C C . ILE A 1 84 ? 8.341 -7.129 -8.188 1.00 88.12 84 ILE A C 1
ATOM 675 O O . ILE A 1 84 ? 8.201 -7.286 -9.398 1.00 88.12 84 ILE A O 1
ATOM 679 N N . ASP A 1 85 ? 7.362 -6.669 -7.412 1.00 91.81 85 ASP A N 1
ATOM 680 C CA . ASP A 1 85 ? 6.025 -6.362 -7.926 1.00 91.81 85 ASP A CA 1
ATOM 681 C C . ASP A 1 85 ? 6.076 -5.199 -8.921 1.00 91.81 85 ASP A C 1
ATOM 683 O O . ASP A 1 85 ? 5.448 -5.261 -9.977 1.00 91.81 85 ASP A O 1
ATOM 687 N N . ILE A 1 86 ? 6.921 -4.197 -8.650 1.00 91.38 86 ILE A N 1
ATOM 688 C CA . ILE A 1 86 ? 7.203 -3.104 -9.592 1.00 91.38 86 ILE A CA 1
ATOM 689 C C . ILE A 1 86 ? 7.818 -3.663 -10.881 1.00 91.38 86 ILE A C 1
ATOM 691 O O . ILE A 1 86 ? 7.371 -3.337 -11.978 1.00 91.38 86 ILE A O 1
ATOM 695 N N . LEU A 1 87 ? 8.814 -4.551 -10.772 1.00 90.88 87 LEU A N 1
ATOM 696 C CA . LEU A 1 87 ? 9.438 -5.174 -11.946 1.00 90.88 87 LEU A CA 1
ATOM 697 C C . LEU A 1 87 ? 8.464 -6.040 -12.755 1.00 90.88 87 LEU A C 1
ATOM 699 O O . LEU A 1 87 ? 8.603 -6.132 -13.973 1.00 90.88 87 LEU A O 1
ATOM 703 N N . ASN A 1 88 ? 7.492 -6.673 -12.099 1.00 91.81 88 ASN A N 1
ATOM 704 C CA . ASN A 1 88 ? 6.462 -7.475 -12.755 1.00 91.81 88 ASN A CA 1
ATOM 705 C C . ASN A 1 88 ? 5.430 -6.617 -13.497 1.00 91.81 88 ASN A C 1
ATOM 707 O O . ASN A 1 88 ? 4.897 -7.075 -14.508 1.00 91.81 88 ASN A O 1
ATOM 711 N N . ALA A 1 89 ? 5.165 -5.398 -13.022 1.00 93.50 89 ALA A N 1
ATOM 712 C CA . ALA A 1 89 ? 4.280 -4.444 -13.688 1.00 93.50 89 ALA A CA 1
ATOM 713 C C . ALA A 1 89 ? 4.928 -3.756 -14.899 1.00 93.50 89 ALA A C 1
ATOM 715 O O . ALA A 1 89 ? 4.222 -3.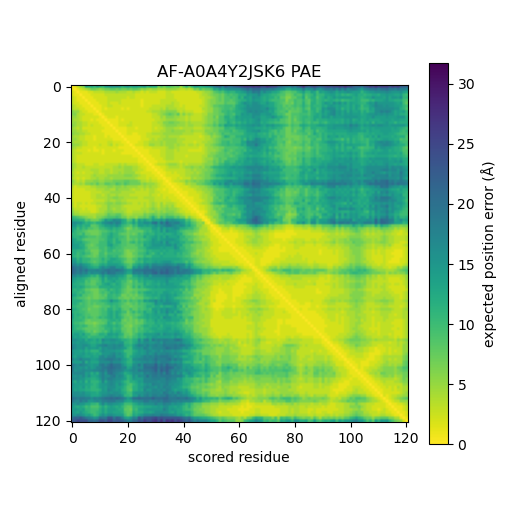248 -15.772 1.00 93.50 89 ALA A O 1
ATOM 716 N N . LEU A 1 90 ? 6.262 -3.745 -14.979 1.00 92.75 90 LEU A N 1
ATOM 717 C CA . LEU A 1 90 ? 6.976 -3.213 -16.134 1.00 92.75 90 LEU A CA 1
ATOM 718 C C . LEU A 1 90 ? 6.847 -4.140 -17.357 1.00 92.75 90 LEU A C 1
ATOM 720 O O . LEU A 1 90 ? 6.939 -5.367 -17.239 1.00 92.75 90 LEU A O 1
ATOM 724 N N . PRO A 1 91 ? 6.717 -3.580 -18.571 1.00 91.69 91 PRO A N 1
ATOM 725 C CA . PRO A 1 91 ? 6.762 -4.380 -19.786 1.00 91.69 91 PRO A CA 1
ATOM 726 C C . PRO A 1 91 ? 8.144 -5.014 -19.989 1.00 91.69 91 PRO A C 1
ATOM 728 O O . PRO A 1 91 ? 9.190 -4.370 -19.897 1.00 91.69 91 PRO A O 1
ATOM 731 N N . LYS A 1 92 ? 8.150 -6.306 -20.324 1.00 89.94 92 LYS A N 1
ATOM 732 C CA . LYS A 1 92 ? 9.369 -7.117 -20.447 1.00 89.94 92 LYS A CA 1
ATOM 733 C C . LYS A 1 92 ? 10.026 -6.948 -21.820 1.00 89.94 92 LYS A C 1
ATOM 735 O O . LYS A 1 92 ? 9.885 -7.802 -22.689 1.00 89.94 92 LYS A O 1
ATOM 740 N N . PHE A 1 93 ? 10.758 -5.852 -22.020 1.00 88.12 93 PHE A N 1
ATOM 741 C CA . PHE A 1 93 ? 11.555 -5.646 -23.243 1.00 88.12 93 PHE A CA 1
ATOM 742 C C . PHE A 1 93 ? 12.910 -6.360 -23.214 1.00 88.12 93 PHE A C 1
ATOM 744 O O . PHE A 1 93 ? 13.441 -6.721 -24.260 1.00 88.12 93 PHE A O 1
ATOM 751 N N . VAL A 1 94 ? 13.467 -6.551 -22.018 1.00 89.50 94 VAL A N 1
ATOM 752 C CA . VAL A 1 94 ? 14.752 -7.214 -21.776 1.00 89.50 94 VAL A CA 1
ATOM 753 C C . VAL A 1 94 ? 14.674 -8.047 -20.505 1.00 89.50 94 VAL A C 1
ATOM 755 O O . VAL A 1 94 ? 13.802 -7.838 -19.659 1.00 89.50 94 VAL A O 1
ATOM 758 N N . LYS A 1 95 ? 15.603 -8.991 -20.348 1.00 89.50 95 LYS A N 1
ATOM 759 C CA . LYS A 1 95 ? 15.714 -9.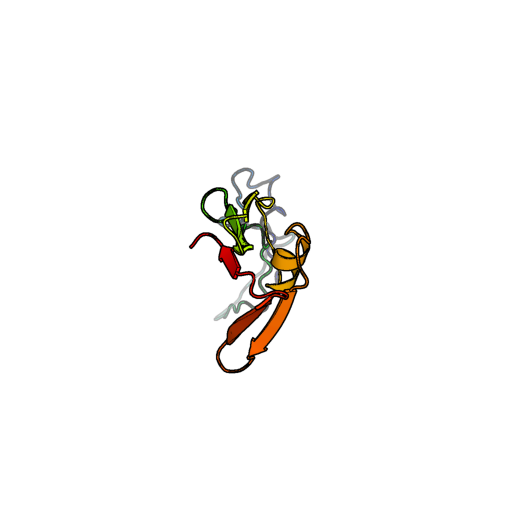756 -19.108 1.00 89.50 95 LYS A CA 1
ATOM 760 C C . LYS A 1 95 ? 16.261 -8.840 -18.015 1.00 89.50 95 LYS A C 1
ATOM 762 O O . LYS A 1 95 ? 17.345 -8.281 -18.170 1.00 89.50 95 LYS A O 1
ATOM 767 N N . VAL A 1 96 ? 15.520 -8.724 -16.916 1.00 89.88 96 VAL A N 1
ATOM 768 C CA . VAL A 1 96 ? 15.928 -7.984 -15.718 1.00 89.88 96 VAL A CA 1
ATOM 769 C C . VAL A 1 96 ? 16.203 -8.984 -14.600 1.00 89.88 96 VAL A C 1
ATOM 771 O O . VAL A 1 96 ? 15.376 -9.845 -14.308 1.00 89.88 96 VAL A O 1
ATOM 774 N N . GLN A 1 97 ? 17.376 -8.887 -13.985 1.00 88.44 97 GLN A N 1
ATOM 775 C CA . GLN A 1 97 ? 17.752 -9.618 -12.782 1.00 88.44 97 GLN A CA 1
ATOM 776 C C . GLN A 1 97 ? 17.857 -8.637 -11.620 1.00 88.44 97 GLN A C 1
ATOM 778 O O . GLN A 1 97 ? 18.528 -7.610 -11.719 1.00 88.44 97 GLN A O 1
ATOM 783 N N . MET A 1 98 ? 17.195 -8.964 -10.516 1.00 88.50 98 MET A N 1
ATOM 784 C CA . MET A 1 98 ? 17.201 -8.152 -9.309 1.00 88.50 98 MET A CA 1
ATOM 785 C C . MET A 1 98 ? 17.980 -8.864 -8.212 1.00 88.50 98 MET A C 1
ATOM 787 O O . MET A 1 98 ? 17.706 -10.017 -7.895 1.00 88.50 98 MET A O 1
ATOM 791 N N . ASN A 1 99 ? 18.912 -8.145 -7.597 1.00 88.81 99 ASN A N 1
ATOM 792 C CA . ASN A 1 99 ? 19.621 -8.590 -6.409 1.00 88.81 99 ASN A CA 1
ATOM 793 C C . ASN A 1 99 ? 19.319 -7.624 -5.264 1.00 88.81 99 ASN A C 1
ATOM 795 O O . ASN A 1 99 ? 19.639 -6.437 -5.350 1.00 88.81 99 ASN A O 1
ATOM 799 N N . TYR A 1 100 ? 18.710 -8.128 -4.192 1.00 85.25 100 TYR A N 1
ATOM 800 C CA . TYR A 1 100 ? 18.424 -7.346 -2.992 1.00 85.25 100 TYR A CA 1
ATOM 801 C C . TYR A 1 100 ? 19.422 -7.677 -1.885 1.00 85.25 100 TYR A C 1
ATOM 803 O O . TYR A 1 100 ? 19.549 -8.829 -1.466 1.00 85.25 100 TYR A O 1
ATOM 811 N N . ASN A 1 101 ? 20.114 -6.660 -1.381 1.00 87.50 101 ASN A N 1
ATOM 812 C CA . ASN A 1 101 ? 20.994 -6.810 -0.232 1.00 87.50 101 ASN A CA 1
ATOM 813 C C . ASN A 1 101 ? 20.210 -6.534 1.061 1.00 87.50 101 ASN A C 1
ATOM 815 O O . ASN A 1 101 ? 19.847 -5.395 1.350 1.00 87.50 101 ASN A O 1
ATOM 819 N N . LYS A 1 102 ? 19.987 -7.579 1.868 1.00 84.69 102 LYS A N 1
ATOM 820 C CA . LYS A 1 102 ? 19.202 -7.497 3.113 1.00 84.69 102 LYS A CA 1
ATOM 821 C C . LYS A 1 102 ? 19.813 -6.585 4.185 1.00 84.69 102 LYS A C 1
ATOM 823 O O . LYS A 1 102 ? 19.049 -6.046 4.988 1.00 84.69 102 LYS A O 1
ATOM 828 N N . HIS A 1 103 ? 21.139 -6.423 4.201 1.00 88.00 103 HIS A N 1
ATOM 829 C CA . HIS A 1 103 ? 21.858 -5.610 5.188 1.00 88.00 103 HIS A CA 1
ATOM 830 C C . HIS A 1 103 ? 21.853 -4.132 4.804 1.00 88.00 103 HIS A C 1
ATOM 832 O O . HIS A 1 103 ? 21.466 -3.294 5.609 1.00 88.00 103 HIS A O 1
ATOM 838 N N . SER A 1 104 ? 22.228 -3.809 3.563 1.00 90.75 104 SER A N 1
ATOM 839 C CA . SER A 1 104 ? 22.267 -2.417 3.094 1.00 90.75 104 SER A CA 1
ATOM 840 C C . SER A 1 104 ? 20.912 -1.884 2.633 1.00 90.75 104 SER A C 1
ATOM 842 O O . SER A 1 104 ? 20.803 -0.697 2.341 1.00 90.75 104 SER A O 1
ATOM 844 N N . LYS A 1 105 ? 19.897 -2.755 2.525 1.00 83.31 105 LYS A N 1
ATOM 845 C CA . LYS A 1 105 ? 18.562 -2.457 1.980 1.00 83.31 105 LYS A CA 1
ATOM 846 C C . LYS A 1 105 ? 18.588 -1.937 0.536 1.00 83.31 105 LYS A C 1
ATOM 848 O O . LYS A 1 105 ? 17.593 -1.402 0.060 1.00 83.31 105 LYS A O 1
ATOM 853 N N . LYS A 1 106 ? 19.700 -2.125 -0.183 1.00 85.62 106 LYS A N 1
ATOM 854 C CA . LYS A 1 106 ? 19.863 -1.682 -1.573 1.00 85.62 106 LYS A CA 1
ATOM 855 C C . LYS A 1 106 ? 19.396 -2.750 -2.558 1.00 85.62 106 LYS A C 1
ATOM 857 O O . LYS A 1 106 ? 19.672 -3.939 -2.379 1.00 85.62 106 LYS A O 1
ATOM 862 N N . VAL A 1 107 ? 18.752 -2.301 -3.632 1.00 85.88 107 VAL A N 1
ATOM 863 C CA . VAL A 1 107 ? 18.401 -3.113 -4.802 1.00 85.88 107 VAL A CA 1
ATOM 864 C C . VAL A 1 107 ? 19.409 -2.830 -5.913 1.00 85.88 107 VAL A C 1
ATOM 866 O O . VAL A 1 107 ? 19.709 -1.675 -6.206 1.00 85.88 107 VAL A O 1
ATOM 869 N N . LYS A 1 108 ? 19.933 -3.883 -6.542 1.00 89.00 108 LYS A N 1
ATOM 870 C CA . LYS A 1 108 ? 20.749 -3.790 -7.754 1.00 89.00 108 LYS A CA 1
ATOM 871 C C . LYS A 1 108 ? 20.020 -4.480 -8.899 1.00 89.00 108 LYS A C 1
ATOM 873 O O . LYS A 1 108 ? 19.704 -5.666 -8.799 1.00 89.00 108 LYS A O 1
ATOM 878 N N . LEU A 1 109 ? 1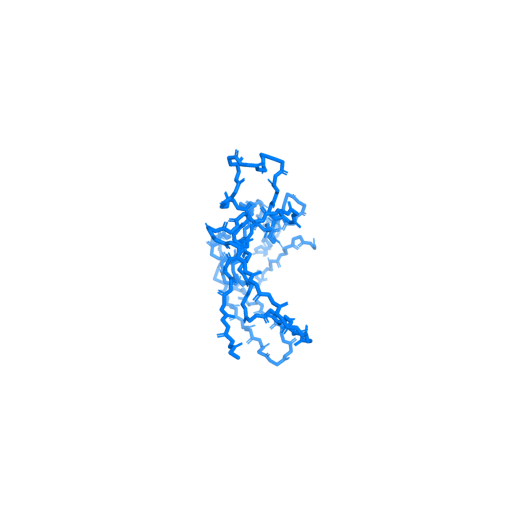9.789 -3.741 -9.979 1.00 89.56 109 LEU A N 1
ATOM 879 C CA . LEU A 1 109 ? 19.197 -4.254 -11.210 1.00 89.56 109 LEU A CA 1
ATOM 880 C C . LEU A 1 109 ? 20.301 -4.530 -12.233 1.00 89.56 109 LEU A C 1
ATOM 882 O O . LEU A 1 109 ? 21.207 -3.720 -12.419 1.00 89.56 109 LEU A O 1
ATOM 886 N N . GLN A 1 110 ? 20.233 -5.689 -12.876 1.00 90.69 110 GLN A N 1
ATOM 887 C CA . GLN A 1 110 ? 21.089 -6.083 -13.990 1.00 90.69 110 GLN A CA 1
ATOM 888 C C . GLN A 1 110 ? 20.200 -6.393 -15.186 1.00 90.69 110 GLN A C 1
ATOM 890 O O . GLN A 1 110 ? 19.343 -7.273 -15.118 1.00 90.69 110 GLN A O 1
ATOM 895 N N . LEU A 1 111 ? 20.387 -5.648 -16.268 1.00 91.50 111 LEU A N 1
ATOM 896 C CA . LEU A 1 111 ? 19.624 -5.807 -17.497 1.00 91.50 111 LEU A CA 1
ATOM 897 C C . LEU A 1 111 ? 20.508 -6.454 -18.567 1.00 91.50 111 LEU A C 1
ATOM 899 O O . LEU A 1 111 ? 21.713 -6.203 -18.629 1.00 91.50 111 LEU A O 1
ATOM 903 N N . SER A 1 112 ? 19.918 -7.305 -19.406 1.00 89.69 112 SER A N 1
ATOM 904 C CA . SER A 1 112 ? 20.626 -7.915 -20.537 1.00 89.69 112 SER A CA 1
ATOM 905 C C . SER A 1 112 ? 20.971 -6.894 -21.628 1.00 89.69 112 SER A C 1
ATOM 907 O O . SER A 1 112 ? 20.324 -5.855 -21.747 1.00 89.69 112 SER A O 1
ATOM 909 N N . ASN A 1 113 ? 21.941 -7.238 -22.480 1.00 86.69 113 ASN A N 1
ATOM 910 C CA . ASN A 1 113 ? 22.298 -6.500 -23.703 1.00 86.69 113 ASN A CA 1
ATOM 911 C C . ASN A 1 113 ? 22.802 -5.063 -23.468 1.00 86.69 113 ASN A C 1
ATOM 913 O O . ASN A 1 113 ? 22.736 -4.236 -24.370 1.00 86.69 113 ASN A O 1
ATOM 917 N N . GLY A 1 114 ? 23.292 -4.760 -22.262 1.00 83.75 114 GLY A N 1
ATOM 918 C CA . GLY A 1 114 ? 23.777 -3.421 -21.912 1.00 83.75 114 GLY A CA 1
ATOM 919 C C . GLY A 1 114 ? 22.670 -2.375 -21.756 1.00 83.75 114 GLY A C 1
ATOM 920 O O . GLY A 1 114 ? 22.972 -1.187 -21.680 1.00 83.75 114 GLY A O 1
ATOM 921 N N . ALA A 1 115 ? 21.404 -2.801 -21.701 1.00 91.19 115 ALA A N 1
ATOM 922 C CA . ALA A 1 115 ? 20.278 -1.903 -21.502 1.00 91.19 115 ALA A CA 1
ATOM 923 C C . ALA A 1 115 ? 20.307 -1.258 -20.107 1.00 91.19 115 ALA A C 1
ATOM 925 O O . ALA A 1 115 ? 20.820 -1.835 -19.145 1.00 91.19 115 ALA A O 1
ATOM 926 N N . THR A 1 116 ? 19.700 -0.083 -19.977 1.00 92.12 116 THR A N 1
ATOM 927 C CA . THR A 1 116 ? 19.499 0.584 -18.685 1.00 92.12 116 THR A CA 1
ATOM 928 C C . THR A 1 116 ? 18.021 0.866 -18.455 1.00 92.12 116 THR A C 1
ATOM 930 O O . THR A 1 116 ? 17.248 1.024 -19.400 1.00 92.12 116 THR A O 1
ATOM 933 N N . LEU A 1 117 ? 17.627 0.873 -17.182 1.00 91.88 117 LEU A N 1
ATOM 934 C CA . LEU A 1 117 ? 16.282 1.218 -16.739 1.00 91.88 117 LEU A CA 1
ATOM 935 C C . LEU A 1 117 ? 16.386 2.398 -15.786 1.00 91.88 117 LEU A C 1
ATOM 937 O O . LEU A 1 117 ? 17.091 2.321 -14.778 1.00 91.88 117 LEU A O 1
ATOM 941 N N . LYS A 1 118 ? 15.663 3.461 -16.112 1.00 91.12 118 LYS A N 1
ATOM 942 C CA . LYS A 1 118 ? 15.434 4.597 -15.234 1.00 91.12 118 LYS A CA 1
ATOM 943 C C . LYS A 1 118 ? 13.992 4.539 -14.739 1.00 91.12 118 LYS A C 1
ATOM 945 O O . LYS A 1 118 ? 13.072 4.365 -15.535 1.00 91.12 118 LYS A O 1
ATOM 950 N N . LEU A 1 119 ? 13.821 4.669 -13.432 1.00 87.38 119 LEU A N 1
ATOM 951 C CA . LEU A 1 119 ? 12.531 4.910 -12.790 1.00 87.38 119 LEU A CA 1
ATOM 952 C C . LEU A 1 119 ? 12.497 6.387 -12.386 1.00 87.38 119 LEU A C 1
ATOM 954 O O . LEU A 1 119 ? 13.560 6.972 -12.167 1.00 87.38 119 LEU A O 1
ATOM 958 N N . SER A 1 120 ? 11.316 7.001 -12.358 1.00 80.62 120 SER A N 1
ATOM 959 C CA . SER A 1 120 ? 11.155 8.333 -11.762 1.00 80.62 120 SER A CA 1
ATOM 960 C C . SER A 1 120 ? 11.595 8.331 -10.298 1.00 80.62 120 SER A C 1
ATOM 962 O O . SER A 1 120 ? 11.400 7.330 -9.604 1.00 80.62 120 SER A O 1
ATOM 964 N N . ASP A 1 121 ? 12.210 9.442 -9.889 1.00 60.66 121 ASP A N 1
ATOM 965 C CA . ASP A 1 121 ? 12.653 9.693 -8.513 1.00 60.66 121 ASP A CA 1
ATOM 966 C C . ASP A 1 121 ? 11.469 9.855 -7.544 1.00 60.66 121 ASP A C 1
ATOM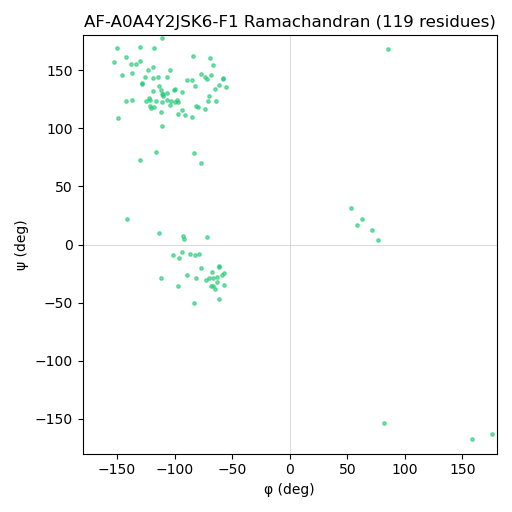 968 O O . ASP A 1 121 ? 10.394 10.330 -7.986 1.00 60.66 121 ASP A O 1
#

Mean predicted aligned error: 8.08 Å

Secondary structure (DSSP, 8-state):
--------SSTTTTT-TT-BTTB-----SS-----SS---------------SB-TTT-EEEEE-STT-EEEEEPPPB--SSHHHHHHHS--SS-EEEEE-TTT--EEEEEGGG-EEEE--

Radius of gyration: 24.02 Å; Cα contacts (8 Å, |Δi|>4): 134; chains: 1; bounding box: 48×21×72 Å

Organism: Araneus ventricosus (NCBI:txid182803)

Foldseek 3Di:
DDDDDDAQQCQQCVPCVVGDRVRHDGDDPDDDDDPDDDDDDDPDDDDDPWDWPADPQFFKKWKDLDPPDIDIDGFDTGHDPDPVSSVVSDDPPWDWDWDADPPVRDIDIDTPNPMDMDTGD

Sequence (121 aa):
MSFYITCPSDGSLDFHPENTLSHYFTKLPSPVDLTGEWEVGIVEFIYPRMWSNVTNDSNYYEYNLGNGVIKSGRIACGYYETPIDILNALPKFVKVQMNYNKHSKKVKLQLSNGATLKLSD

Solvent-accessible surface area (backbone atoms only — not comparable to full-atom values): 8145 Å² total; per-residue (Å²): 139,86,85,87,84,86,76,54,44,71,75,20,42,95,82,38,72,81,41,36,91,91,52,60,64,62,72,68,98,60,90,81,88,81,81,81,88,83,84,86,78,88,86,78,85,90,76,85,89,74,70,50,80,28,38,94,79,38,22,41,40,36,36,39,61,51,97,86,44,71,51,70,54,69,48,82,65,36,70,57,96,44,76,63,51,54,60,68,62,46,81,82,86,59,60,75,45,79,47,74,40,85,84,80,69,46,76,48,79,47,48,50,86,77,29,48,78,48,67,47,116

pLDDT: mean 90.52, std 5.58, range [60.66, 96.81]